Protein AF-A0A661HLG0-F1 (afdb_monomer)

Secondary structure (DSSP, 8-state):
-PPP----GGG-------HHHHHHHHHHHHTT----HHHHHHHHHHTT----HHHHHHHHHHHHHHHHH--

Foldseek 3Di:
DDDDDDDDPVVDDDDDDDVCVVCVVVVVVLLPCQDDLVNVVVVCVVVVHDDDPVRSVVVNVVSVVVSVVVD

Solvent-accessible surface area (backbone atoms only — not comparable to full-atom values): 4758 Å² total; per-residue (Å²): 137,85,90,83,84,90,78,57,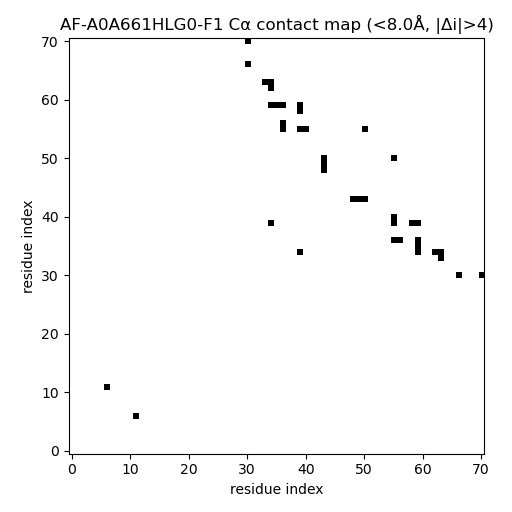75,94,76,58,86,83,78,77,88,59,65,61,85,78,42,52,75,67,59,68,56,60,82,68,64,76,76,44,67,69,58,52,53,51,50,32,58,78,66,72,49,89,78,54,73,64,56,48,54,50,53,39,53,54,50,57,50,51,56,62,72,77,107

Structure (mmCIF, N/CA/C/O backbone):
data_AF-A0A661HLG0-F1
#
_entry.id   AF-A0A661HLG0-F1
#
loop_
_atom_site.group_PDB
_atom_site.id
_atom_site.type_symbol
_atom_site.label_atom_id
_atom_site.label_alt_id
_atom_site.label_comp_id
_atom_site.label_asym_id
_atom_site.label_entity_id
_atom_site.label_seq_id
_atom_site.pdbx_PDB_ins_code
_atom_site.Cartn_x
_atom_site.Cartn_y
_atom_site.Cartn_z
_atom_site.occupancy
_atom_site.B_iso_or_equiv
_atom_site.auth_seq_id
_atom_site.auth_comp_id
_atom_site.auth_asym_id
_atom_site.auth_atom_id
_atom_site.pdbx_PDB_model_num
ATOM 1 N N . MET A 1 1 ? -12.373 -20.195 45.979 1.00 49.38 1 MET A N 1
ATOM 2 C CA . MET A 1 1 ? -13.728 -19.603 46.083 1.00 49.38 1 MET A CA 1
ATOM 3 C C . MET A 1 1 ? -13.708 -18.257 45.366 1.00 49.38 1 MET A C 1
ATOM 5 O O . MET A 1 1 ? -12.797 -17.486 45.635 1.00 49.38 1 MET A O 1
ATOM 9 N N . LYS A 1 2 ? -14.616 -17.991 44.415 1.00 61.97 2 LYS A N 1
ATOM 10 C CA . LYS A 1 2 ? -14.703 -16.687 43.723 1.00 61.97 2 LYS A CA 1
ATOM 11 C C . LYS A 1 2 ? -15.734 -15.806 44.433 1.00 61.97 2 LYS A C 1
ATOM 13 O O . LYS A 1 2 ? -16.808 -16.288 44.774 1.00 61.97 2 LYS A O 1
ATOM 18 N N . LYS A 1 3 ? -15.393 -14.539 44.666 1.00 69.75 3 LYS A N 1
ATOM 19 C CA . LYS A 1 3 ? -16.272 -13.544 45.291 1.00 69.75 3 LYS A CA 1
ATOM 20 C C . LYS A 1 3 ? -17.184 -12.971 44.202 1.00 69.75 3 LYS A C 1
ATOM 22 O O . LYS A 1 3 ? -16.676 -12.419 43.231 1.00 69.75 3 LYS A O 1
ATOM 27 N N . ILE A 1 4 ? -18.494 -13.172 44.325 1.00 81.62 4 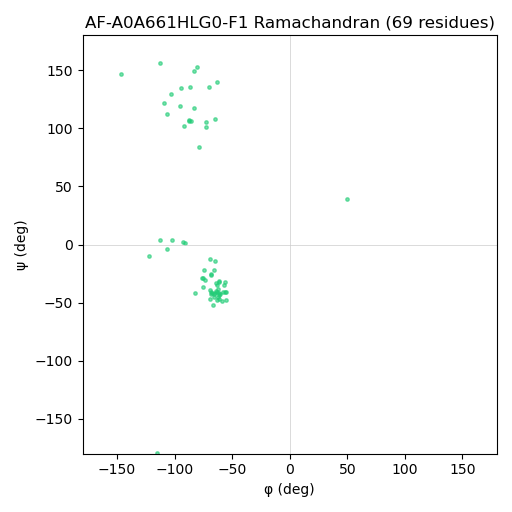ILE A N 1
ATOM 28 C CA . ILE A 1 4 ? -19.492 -12.671 43.371 1.00 81.62 4 ILE A CA 1
ATOM 29 C C . ILE A 1 4 ? -20.162 -11.452 44.002 1.00 81.62 4 ILE A C 1
ATOM 31 O O . ILE A 1 4 ? -20.600 -11.519 45.149 1.00 81.62 4 ILE A O 1
ATOM 35 N N . TYR A 1 5 ? -20.224 -10.354 43.252 1.00 79.06 5 TYR A N 1
ATOM 36 C CA . TYR A 1 5 ? -20.949 -9.143 43.619 1.00 79.06 5 TYR A CA 1
ATOM 37 C C . TYR A 1 5 ? -22.169 -9.033 42.710 1.00 79.06 5 TYR A C 1
ATOM 39 O O . TYR A 1 5 ? -22.032 -9.041 41.489 1.00 79.06 5 TYR A O 1
ATOM 47 N N . ILE A 1 6 ? -23.354 -8.983 43.312 1.00 82.94 6 ILE A N 1
ATOM 48 C CA . ILE A 1 6 ? -24.612 -8.754 42.603 1.00 82.94 6 ILE A CA 1
ATOM 49 C C . ILE A 1 6 ? -24.886 -7.256 42.698 1.00 82.94 6 ILE A C 1
ATOM 51 O O . ILE A 1 6 ? -24.990 -6.729 43.805 1.00 82.94 6 ILE A O 1
ATOM 55 N N . VAL A 1 7 ? -24.965 -6.590 41.551 1.00 84.44 7 VAL A N 1
ATOM 56 C CA . VAL A 1 7 ? -25.248 -5.152 41.437 1.00 84.44 7 VAL A CA 1
ATOM 57 C C . VAL A 1 7 ? -26.605 -4.936 40.777 1.00 84.44 7 VAL A C 1
ATOM 59 O O . VAL A 1 7 ? -27.111 -5.820 40.078 1.00 84.44 7 VAL A O 1
ATOM 62 N N . LYS A 1 8 ? -27.216 -3.779 41.037 1.00 83.19 8 LYS A N 1
ATOM 63 C CA . LYS A 1 8 ? -28.478 -3.384 40.395 1.00 83.19 8 LYS A CA 1
ATOM 64 C C . LYS A 1 8 ? -28.201 -2.832 39.001 1.00 83.19 8 LYS A C 1
ATOM 66 O O . LYS A 1 8 ? -27.151 -2.249 38.771 1.00 83.19 8 LYS A O 1
ATOM 71 N N . ASP A 1 9 ? -29.170 -2.948 38.100 1.00 78.50 9 ASP A N 1
ATOM 72 C CA . ASP A 1 9 ? -29.049 -2.450 36.719 1.00 78.50 9 ASP A CA 1
ATOM 73 C C . ASP A 1 9 ? -28.727 -0.942 36.664 1.00 78.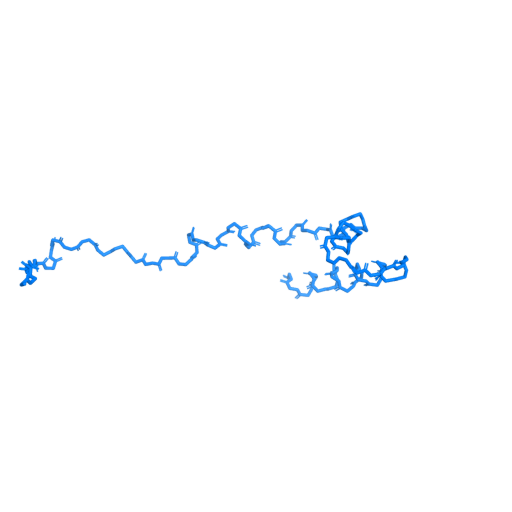50 9 ASP A C 1
ATOM 75 O O . ASP A 1 9 ? -27.912 -0.488 35.872 1.00 78.50 9 ASP A O 1
ATOM 79 N N . SER A 1 10 ? -29.260 -0.168 37.616 1.00 81.75 10 SER A N 1
ATOM 80 C CA . SER A 1 10 ? -28.971 1.263 37.783 1.00 81.75 10 SER A CA 1
ATOM 81 C C . SER A 1 10 ? -27.520 1.592 38.162 1.00 81.75 10 SER A C 1
ATOM 83 O O . SER A 1 10 ? -27.137 2.757 38.139 1.00 81.75 10 SER A O 1
ATOM 85 N N . GLU A 1 11 ? -26.739 0.598 38.584 1.00 82.38 11 GLU A N 1
ATOM 86 C CA . GLU A 1 11 ? -25.332 0.732 38.984 1.00 82.38 11 GLU A CA 1
ATOM 87 C C . GLU A 1 11 ? -24.380 0.245 37.875 1.00 82.38 11 GLU A C 1
ATOM 89 O O . GLU A 1 11 ? -23.164 0.222 38.072 1.00 82.38 11 GLU A O 1
ATOM 94 N N . VAL A 1 12 ? -24.9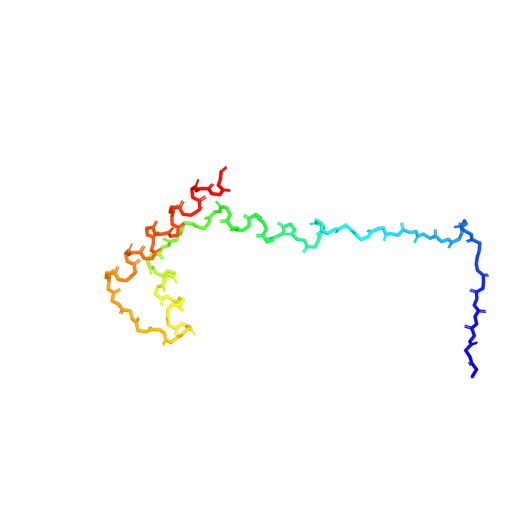18 -0.151 36.713 1.00 81.69 12 VAL A N 1
ATOM 95 C CA . VAL A 1 12 ? -24.151 -0.638 35.564 1.00 81.69 12 VAL A CA 1
ATOM 96 C C . VAL A 1 12 ? -24.142 0.421 34.465 1.00 81.69 12 VAL A C 1
ATOM 98 O O . VAL A 1 12 ? -25.152 0.696 33.826 1.00 81.69 12 VAL A O 1
ATOM 101 N N . GLU A 1 13 ? -22.969 0.990 34.202 1.00 79.69 13 GLU A N 1
ATOM 102 C CA . GLU A 1 13 ? -22.753 1.837 33.031 1.00 79.69 13 GLU A CA 1
ATOM 103 C C . GLU A 1 13 ? -22.340 0.957 31.843 1.00 79.69 13 GLU A C 1
ATOM 105 O O . GLU A 1 13 ? -21.235 0.407 31.794 1.00 79.69 13 GLU A O 1
ATOM 110 N N . VAL A 1 14 ? -23.257 0.770 30.892 1.00 78.69 14 VAL A N 1
ATOM 111 C CA . VAL A 1 14 ? -22.990 0.005 29.669 1.00 78.69 14 VAL A CA 1
ATOM 112 C C . VAL A 1 14 ? -22.366 0.936 28.637 1.00 78.69 14 VAL A C 1
ATOM 114 O O . VAL A 1 14 ? -23.061 1.741 28.024 1.00 78.69 14 VAL A O 1
ATOM 117 N N . ASN A 1 15 ? -21.062 0.787 28.408 1.00 78.12 15 ASN A N 1
ATOM 118 C CA . ASN A 1 15 ? -20.373 1.435 27.295 1.00 78.12 15 ASN A CA 1
ATOM 119 C C . ASN A 1 15 ? -20.377 0.497 26.079 1.00 78.12 15 ASN A C 1
ATOM 121 O O . ASN A 1 15 ? -19.612 -0.474 26.062 1.00 78.12 15 ASN A O 1
ATOM 125 N N . PRO A 1 16 ? -21.245 0.723 25.075 1.00 80.44 16 PRO A N 1
ATOM 126 C CA . PRO A 1 16 ? -21.285 -0.121 23.893 1.00 80.44 16 PRO A CA 1
ATOM 127 C C . PRO A 1 16 ? -19.958 -0.038 23.138 1.00 80.44 16 PRO A C 1
ATOM 129 O O . PRO A 1 16 ? -19.357 1.025 22.997 1.00 80.44 16 PRO A O 1
ATOM 132 N N . PHE A 1 17 ? -19.507 -1.182 22.632 1.00 80.44 17 PHE A N 1
ATOM 133 C CA . PHE A 1 17 ? -18.330 -1.242 21.780 1.00 80.44 17 PHE A CA 1
ATOM 134 C C . PHE A 1 17 ? -18.669 -0.653 20.404 1.00 80.44 17 PHE A C 1
ATOM 136 O O . PHE A 1 17 ? -19.300 -1.315 19.579 1.00 80.44 17 PHE A O 1
ATOM 143 N N . ILE A 1 18 ? -18.270 0.598 20.169 1.00 80.38 18 ILE A N 1
ATOM 144 C CA . ILE A 1 18 ? -18.435 1.291 18.886 1.00 80.38 18 ILE A CA 1
ATOM 145 C C . ILE A 1 18 ? -17.215 0.975 18.020 1.00 80.38 18 ILE A C 1
ATOM 147 O O . ILE A 1 18 ? -16.114 1.456 18.275 1.00 80.38 18 ILE A O 1
ATOM 151 N N . LEU A 1 19 ? -17.390 0.141 16.994 1.00 75.06 19 LEU A N 1
ATOM 152 C CA . LEU A 1 19 ? -16.298 -0.312 16.123 1.00 75.06 19 LEU A CA 1
ATOM 153 C C . LEU A 1 19 ? -15.629 0.856 15.377 1.00 75.06 19 LEU A C 1
ATOM 155 O O . LEU A 1 19 ? -14.425 0.831 15.103 1.00 75.06 19 LEU A O 1
ATOM 159 N N . GLU A 1 20 ? -16.402 1.886 15.051 1.00 72.25 20 GLU A N 1
ATOM 160 C CA . GLU A 1 20 ? -15.969 3.078 14.328 1.00 72.25 20 GLU A CA 1
ATOM 161 C C . GLU A 1 20 ? -14.909 3.873 15.103 1.00 72.25 20 GLU A C 1
ATOM 163 O O . GLU A 1 20 ? -13.959 4.368 14.490 1.00 72.25 20 GLU A O 1
ATOM 168 N N . ASP A 1 21 ? -15.001 3.913 16.436 1.00 71.12 21 ASP A N 1
ATOM 169 C CA . ASP A 1 21 ? -14.038 4.605 17.307 1.00 71.12 21 ASP A CA 1
ATOM 170 C C . ASP A 1 21 ? -12.645 3.962 17.262 1.00 71.12 21 ASP A C 1
ATOM 172 O O . ASP A 1 21 ? -11.636 4.621 17.505 1.00 71.12 21 ASP A O 1
ATOM 176 N N . PHE A 1 22 ? -12.572 2.689 16.868 1.00 73.25 22 PHE A N 1
ATOM 177 C CA . PHE A 1 22 ? -11.325 1.926 16.770 1.00 73.25 22 PHE A CA 1
ATOM 178 C C . PHE A 1 22 ? -10.864 1.695 15.323 1.00 73.25 22 PHE A C 1
ATOM 180 O O . PHE A 1 22 ? -9.795 1.124 15.095 1.00 73.25 22 PHE A O 1
ATOM 187 N N . THR A 1 23 ? -11.650 2.116 14.324 1.00 71.19 23 THR A N 1
ATOM 188 C CA . THR A 1 23 ? -11.371 1.851 12.898 1.00 71.19 23 THR A CA 1
ATOM 189 C C . THR A 1 23 ? -11.252 3.108 12.031 1.00 71.19 23 THR A C 1
ATOM 191 O O . THR A 1 23 ? -10.764 3.012 10.899 1.00 71.19 23 THR A O 1
ATOM 194 N N . ARG A 1 24 ? -11.604 4.296 12.550 1.00 58.78 24 ARG A N 1
ATOM 195 C CA . ARG A 1 24 ? -11.638 5.566 11.793 1.00 58.78 24 ARG A CA 1
ATOM 196 C C . ARG A 1 24 ? -10.320 5.927 11.098 1.00 58.78 24 ARG A C 1
ATOM 198 O O . ARG A 1 24 ? -10.332 6.326 9.931 1.00 58.78 24 ARG A O 1
ATOM 205 N N . ASP A 1 25 ? -9.186 5.705 11.761 1.00 58.66 25 ASP A N 1
ATOM 206 C CA . ASP A 1 25 ? -7.858 6.046 11.223 1.00 58.66 25 ASP A CA 1
ATOM 207 C C . ASP A 1 25 ? -7.441 5.170 10.027 1.00 58.66 25 ASP A C 1
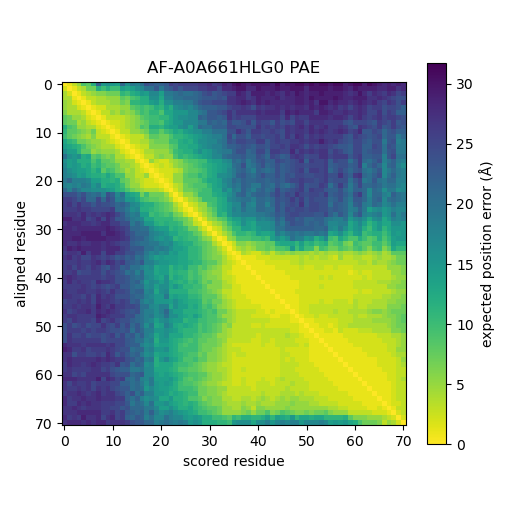ATOM 209 O O . ASP A 1 25 ? -6.700 5.604 9.134 1.00 58.66 25 ASP A O 1
ATOM 213 N N . LYS A 1 26 ? -7.964 3.939 9.940 1.00 55.31 26 LYS A N 1
ATOM 214 C CA . LYS A 1 26 ? -7.701 3.040 8.805 1.00 55.31 26 LYS A CA 1
ATOM 215 C C . LYS A 1 26 ? -8.472 3.434 7.547 1.00 55.31 26 LYS A C 1
ATOM 217 O O . LYS A 1 26 ? -7.988 3.184 6.449 1.00 55.31 26 LYS A O 1
ATOM 222 N N . ILE A 1 27 ? -9.644 4.054 7.681 1.00 53.53 27 ILE A N 1
ATOM 223 C CA . ILE A 1 27 ? -10.516 4.349 6.532 1.00 53.53 27 ILE A CA 1
ATOM 224 C C . ILE A 1 27 ? -10.068 5.632 5.817 1.00 53.53 27 ILE A C 1
ATOM 226 O O . ILE A 1 27 ? -9.991 5.671 4.588 1.00 53.53 27 ILE A O 1
ATOM 230 N N . LEU A 1 28 ? -9.694 6.673 6.568 1.00 51.97 28 LEU A N 1
ATOM 231 C CA . LEU A 1 28 ? -9.280 7.961 5.990 1.00 51.97 28 LEU A CA 1
ATOM 232 C C . LEU A 1 28 ? -7.879 7.935 5.360 1.00 51.97 28 LEU A C 1
ATOM 234 O O . LEU A 1 28 ? -7.578 8.765 4.501 1.00 51.97 28 LEU A O 1
ATOM 238 N N . SER A 1 29 ? -7.025 6.987 5.754 1.00 54.47 29 SER A N 1
ATOM 239 C CA . SER A 1 29 ? -5.669 6.866 5.211 1.00 54.47 29 SER A CA 1
ATOM 240 C C . SER A 1 29 ? -5.636 6.251 3.810 1.00 54.47 29 SER A C 1
ATOM 242 O O . SER A 1 29 ? -4.769 6.620 3.024 1.00 54.47 29 SER A O 1
ATOM 244 N N . ILE A 1 30 ? -6.594 5.386 3.454 1.00 55.19 30 ILE A N 1
ATOM 245 C CA . ILE A 1 30 ? -6.611 4.665 2.167 1.00 55.19 30 ILE A CA 1
ATOM 246 C C . ILE A 1 30 ? -7.040 5.574 1.003 1.00 55.19 30 ILE A C 1
ATOM 248 O O . ILE A 1 30 ? -6.478 5.485 -0.090 1.00 55.19 30 ILE A O 1
ATOM 252 N N . SER A 1 31 ? -7.977 6.501 1.228 1.00 52.06 31 SER A N 1
ATOM 253 C CA . SER A 1 31 ? -8.579 7.319 0.159 1.00 52.06 31 SER A CA 1
ATOM 254 C C . SER A 1 31 ? -7.630 8.344 -0.481 1.00 52.06 31 SER A C 1
ATOM 256 O O . SER A 1 31 ? -7.945 8.894 -1.537 1.00 52.06 31 SER A O 1
ATOM 258 N N . LYS A 1 32 ? -6.454 8.591 0.116 1.00 53.16 32 LYS A N 1
ATOM 259 C CA . LYS A 1 32 ? -5.457 9.565 -0.370 1.00 53.16 32 LYS A CA 1
ATOM 260 C C . LYS A 1 32 ? -4.155 8.940 -0.874 1.00 53.16 32 LYS A C 1
ATOM 262 O O . LYS A 1 32 ? -3.239 9.676 -1.252 1.00 53.16 32 LYS A O 1
ATOM 267 N N . ILE A 1 33 ? -4.037 7.610 -0.909 1.00 59.59 33 ILE A N 1
ATOM 268 C CA . ILE A 1 33 ? -2.783 6.952 -1.308 1.00 59.59 33 ILE A CA 1
ATOM 269 C C . ILE A 1 33 ? -2.656 6.963 -2.831 1.00 59.59 33 ILE A C 1
ATOM 271 O O . ILE A 1 33 ? -2.955 5.992 -3.520 1.00 59.59 33 ILE A O 1
ATOM 275 N N . LYS A 1 34 ? -2.148 8.068 -3.378 1.00 63.84 34 LYS A N 1
ATOM 276 C CA . LYS A 1 34 ? -1.631 8.080 -4.747 1.00 63.84 34 LYS A CA 1
ATOM 277 C C . LYS A 1 34 ? -0.411 7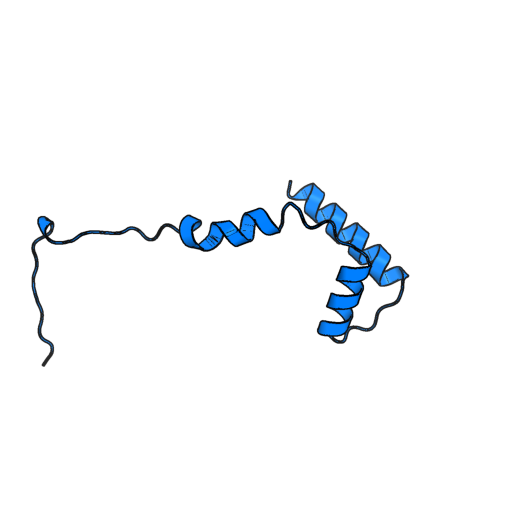.158 -4.785 1.00 63.84 34 LYS A C 1
ATOM 279 O O . LYS A 1 34 ? 0.637 7.479 -4.220 1.00 63.84 34 LYS A O 1
ATOM 284 N N . THR A 1 35 ? -0.537 5.993 -5.414 1.00 71.50 35 THR A N 1
ATOM 285 C CA . THR A 1 35 ? 0.525 4.983 -5.403 1.00 71.50 35 THR A CA 1
ATOM 286 C C . THR A 1 35 ? 1.678 5.447 -6.294 1.00 71.50 35 THR A C 1
ATOM 288 O O . THR A 1 35 ? 1.594 5.462 -7.522 1.00 71.50 35 THR A O 1
ATOM 291 N N . SER A 1 36 ? 2.779 5.895 -5.686 1.00 84.00 36 SER A N 1
ATOM 292 C CA . SER A 1 36 ? 3.980 6.288 -6.432 1.00 84.00 36 SER A CA 1
ATOM 293 C C . SER A 1 36 ? 4.836 5.065 -6.771 1.00 84.00 36 SER A C 1
ATOM 295 O O . SER A 1 36 ? 4.926 4.122 -5.983 1.00 84.00 36 SER A O 1
ATOM 297 N N . LYS A 1 37 ? 5.554 5.099 -7.904 1.00 85.19 37 LYS A N 1
ATOM 298 C CA . LYS A 1 37 ? 6.538 4.050 -8.239 1.00 85.19 37 LYS A CA 1
ATOM 299 C C . LYS A 1 37 ? 7.596 3.878 -7.138 1.00 85.19 37 LYS A C 1
ATOM 301 O O . LYS A 1 37 ? 8.048 2.768 -6.891 1.00 85.19 37 LYS A O 1
ATOM 306 N N . LYS A 1 38 ? 7.959 4.961 -6.436 1.00 87.12 38 LYS A N 1
ATOM 307 C CA . LYS A 1 38 ? 8.903 4.931 -5.305 1.00 87.12 38 LYS A CA 1
ATOM 308 C C 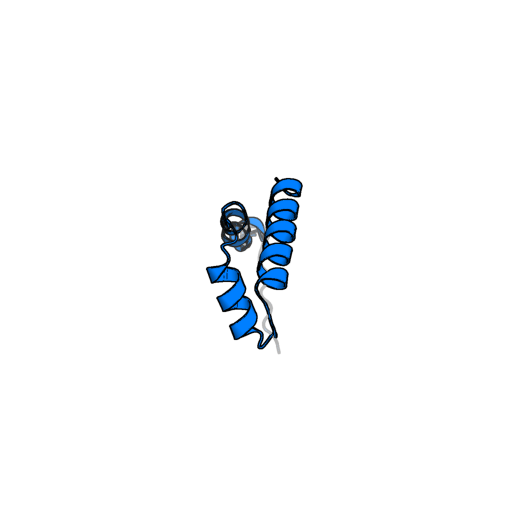. LYS A 1 38 ? 8.355 4.121 -4.123 1.00 87.12 38 LYS A C 1
ATOM 310 O O . LYS A 1 38 ? 9.102 3.345 -3.536 1.00 87.12 38 LYS A O 1
ATOM 315 N N . ALA A 1 39 ? 7.067 4.270 -3.809 1.00 86.69 39 ALA A N 1
ATOM 316 C CA . ALA A 1 39 ? 6.406 3.491 -2.763 1.00 86.69 39 ALA A CA 1
ATOM 317 C C . ALA A 1 39 ? 6.327 2.002 -3.133 1.00 86.69 39 ALA A C 1
ATOM 319 O O . ALA A 1 39 ? 6.653 1.155 -2.308 1.00 86.69 39 ALA A O 1
ATOM 320 N N . LEU A 1 40 ? 6.001 1.689 -4.391 1.00 90.62 40 LEU A N 1
ATOM 321 C CA . LEU A 1 40 ? 5.973 0.307 -4.886 1.00 90.62 40 LEU A CA 1
ATOM 322 C C . LEU A 1 40 ? 7.353 -0.357 -4.844 1.00 90.62 40 LEU A C 1
ATOM 324 O O . LEU A 1 40 ? 7.463 -1.493 -4.402 1.00 90.62 40 LEU A O 1
ATOM 328 N N . ARG A 1 41 ? 8.417 0.371 -5.207 1.00 92.69 41 ARG A N 1
ATOM 329 C CA . ARG A 1 41 ? 9.800 -0.118 -5.064 1.00 92.69 41 ARG A CA 1
ATOM 330 C C . ARG A 1 41 ? 10.160 -0.408 -3.608 1.00 92.69 41 ARG A C 1
ATOM 332 O O . ARG A 1 41 ? 10.791 -1.420 -3.333 1.00 92.69 41 ARG A O 1
ATOM 339 N N . LYS A 1 42 ? 9.783 0.479 -2.678 1.00 91.25 42 LYS A N 1
ATOM 340 C CA . LYS A 1 42 ? 10.020 0.278 -1.238 1.00 91.25 42 LYS A CA 1
ATOM 341 C C . LYS A 1 42 ? 9.304 -0.979 -0.741 1.00 91.25 42 LYS A C 1
ATOM 343 O O . LYS A 1 42 ? 9.938 -1.812 -0.112 1.00 91.25 42 LYS A O 1
ATOM 348 N N . CYS A 1 43 ? 8.036 -1.142 -1.113 1.00 90.06 43 CYS A N 1
ATOM 349 C CA . CYS A 1 43 ? 7.226 -2.304 -0.757 1.00 90.06 43 CYS A CA 1
ATOM 350 C C . CYS A 1 43 ? 7.806 -3.609 -1.325 1.00 90.06 43 CYS A C 1
ATOM 352 O O . CYS A 1 43 ? 7.963 -4.578 -0.593 1.00 90.06 43 CYS A O 1
ATOM 354 N N . ALA A 1 44 ? 8.214 -3.620 -2.597 1.00 92.62 44 ALA A N 1
ATOM 355 C CA . ALA A 1 44 ? 8.824 -4.798 -3.207 1.00 92.62 44 ALA A CA 1
ATOM 356 C C . ALA A 1 44 ? 10.138 -5.200 -2.512 1.00 92.62 44 ALA A C 1
ATOM 358 O O . ALA A 1 44 ? 10.366 -6.381 -2.282 1.00 92.62 44 ALA A O 1
ATOM 359 N N . LYS A 1 45 ? 10.959 -4.224 -2.096 1.00 93.50 45 LYS A N 1
ATOM 360 C CA . LYS A 1 45 ? 12.167 -4.484 -1.295 1.00 93.50 45 LYS A CA 1
ATOM 361 C C . LYS A 1 45 ? 11.854 -5.036 0.094 1.00 93.50 45 LYS A C 1
ATOM 363 O O . LYS A 1 45 ? 12.503 -5.980 0.516 1.00 93.50 45 LYS A O 1
ATOM 368 N N . GLU A 1 46 ? 10.878 -4.464 0.796 1.00 94.38 46 GLU A N 1
ATOM 369 C CA . GLU A 1 46 ? 10.455 -4.945 2.123 1.00 94.38 46 GLU A CA 1
ATOM 370 C C . GLU A 1 46 ? 9.923 -6.384 2.070 1.00 94.38 46 GLU A C 1
ATOM 372 O O . GLU A 1 46 ? 10.095 -7.143 3.020 1.00 94.38 46 GLU A O 1
ATOM 377 N N . LEU A 1 47 ? 9.320 -6.768 0.944 1.00 93.69 47 LEU A N 1
ATOM 378 C CA . LEU A 1 47 ? 8.782 -8.105 0.702 1.00 93.69 47 LEU A CA 1
ATOM 379 C C . LEU A 1 47 ? 9.776 -9.056 0.012 1.00 93.69 47 LEU A C 1
ATOM 381 O O . LEU A 1 47 ? 9.405 -10.189 -0.281 1.00 93.69 47 LEU A O 1
ATOM 385 N N . ASN A 1 48 ? 11.012 -8.615 -0.258 1.00 94.44 48 ASN A N 1
ATOM 386 C CA . ASN A 1 48 ? 12.018 -9.363 -1.026 1.00 94.44 48 ASN A CA 1
ATOM 387 C C . ASN A 1 48 ? 11.488 -9.914 -2.364 1.00 94.44 48 ASN A C 1
ATOM 389 O O . ASN A 1 48 ? 11.813 -11.027 -2.770 1.00 94.44 48 ASN A O 1
ATOM 393 N N . LEU A 1 49 ? 10.659 -9.129 -3.051 1.00 92.94 49 LEU A N 1
ATOM 394 C CA . LEU A 1 49 ? 10.146 -9.465 -4.373 1.00 92.94 49 LEU A CA 1
ATOM 395 C C . LEU A 1 49 ? 11.124 -8.995 -5.446 1.00 92.94 49 LEU A C 1
ATOM 397 O O . LEU A 1 49 ? 11.587 -7.852 -5.421 1.00 92.94 49 LEU A O 1
ATOM 401 N N . GLU A 1 50 ? 11.378 -9.847 -6.432 1.00 93.00 50 GLU A N 1
ATOM 402 C CA . GLU A 1 50 ? 12.018 -9.418 -7.670 1.00 93.00 50 GLU A CA 1
ATOM 403 C C . GLU A 1 50 ? 11.050 -8.548 -8.475 1.00 93.00 50 GLU A C 1
ATOM 405 O O . GLU A 1 50 ? 9.859 -8.843 -8.599 1.00 93.00 50 GLU A O 1
ATOM 410 N N . TYR A 1 51 ? 11.554 -7.436 -9.004 1.00 92.06 51 TYR A N 1
ATOM 411 C CA . TYR A 1 51 ? 10.753 -6.512 -9.791 1.00 92.06 51 TYR A CA 1
ATOM 412 C C . TYR A 1 51 ? 11.583 -5.860 -10.891 1.00 92.06 51 TYR A C 1
ATOM 414 O O . TYR A 1 51 ? 12.754 -5.528 -10.706 1.00 92.06 51 TYR A O 1
ATOM 422 N N . ASP A 1 52 ? 10.924 -5.588 -12.012 1.00 93.44 52 ASP A N 1
ATOM 423 C CA . ASP A 1 52 ? 11.413 -4.713 -13.068 1.00 93.44 52 ASP A CA 1
ATOM 424 C C . ASP A 1 52 ? 10.510 -3.467 -13.201 1.00 93.44 52 ASP A C 1
ATOM 426 O O . ASP A 1 52 ? 9.538 -3.265 -12.458 1.00 93.44 52 ASP A O 1
ATOM 430 N N . GLU A 1 53 ? 10.830 -2.578 -14.143 1.00 91.94 53 GLU A N 1
ATOM 431 C CA . GLU A 1 53 ? 10.008 -1.385 -14.384 1.00 91.94 53 GLU A CA 1
ATOM 432 C C . GLU A 1 53 ? 8.624 -1.691 -14.972 1.00 91.94 53 GLU A C 1
ATOM 434 O O . GLU A 1 53 ? 7.683 -0.908 -14.769 1.00 91.94 53 GLU A O 1
ATOM 439 N N . ALA A 1 54 ? 8.472 -2.814 -15.676 1.00 93.69 54 ALA A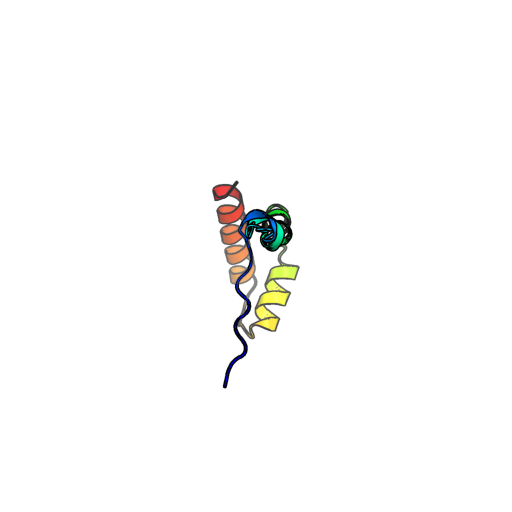 N 1
ATOM 440 C CA . ALA A 1 54 ? 7.191 -3.231 -16.228 1.00 93.69 54 ALA A CA 1
ATOM 441 C C . ALA A 1 54 ? 6.234 -3.648 -15.101 1.00 93.69 54 ALA A C 1
ATO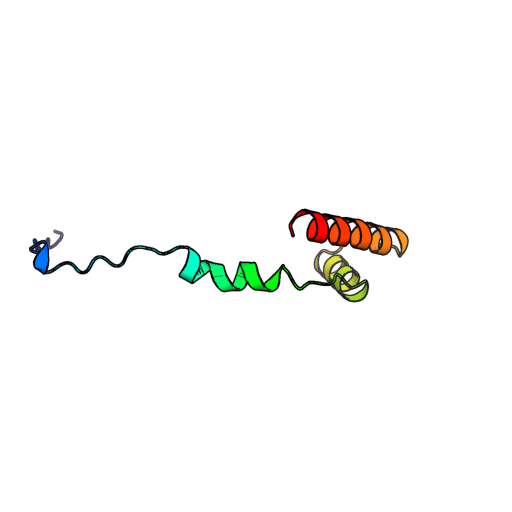M 443 O O . ALA A 1 54 ? 5.117 -3.127 -15.028 1.00 93.69 54 ALA A O 1
ATOM 444 N N . CYS A 1 55 ? 6.709 -4.466 -14.159 1.00 92.19 55 CYS A N 1
ATOM 445 C CA . CYS A 1 55 ? 6.017 -4.894 -12.946 1.00 92.19 55 CYS A CA 1
ATOM 446 C C . CYS A 1 55 ? 5.556 -3.698 -12.109 1.00 92.19 55 CYS A C 1
ATOM 448 O O . CYS A 1 55 ? 4.384 -3.608 -11.739 1.00 92.19 55 CYS A O 1
ATOM 450 N N . LEU A 1 56 ? 6.438 -2.720 -11.871 1.00 92.19 56 LEU A N 1
ATOM 451 C CA . LEU A 1 56 ? 6.083 -1.513 -11.113 1.00 92.19 56 LEU A CA 1
ATOM 452 C C . LEU A 1 56 ? 5.022 -0.665 -11.825 1.00 92.19 56 LEU A C 1
ATOM 454 O O . LEU A 1 56 ? 4.124 -0.110 -11.186 1.00 92.19 56 LEU A O 1
ATOM 458 N N . SER A 1 57 ? 5.121 -0.545 -13.149 1.00 92.56 57 SER A N 1
ATOM 459 C CA . SER A 1 57 ? 4.163 0.218 -13.957 1.00 92.56 57 SER A CA 1
ATOM 460 C C . SER A 1 57 ? 2.796 -0.463 -14.013 1.00 92.56 57 SER A C 1
ATOM 462 O O . SER A 1 57 ? 1.769 0.216 -13.934 1.00 92.56 57 SER A O 1
ATOM 464 N N . PHE A 1 58 ? 2.777 -1.792 -14.112 1.00 92.62 58 PHE A N 1
ATOM 465 C CA . PHE A 1 58 ? 1.563 -2.598 -14.092 1.00 92.62 58 PHE A CA 1
ATOM 466 C C . PHE A 1 58 ? 0.871 -2.540 -12.726 1.00 92.62 58 PHE A C 1
ATOM 468 O O . PHE A 1 58 ? -0.296 -2.153 -12.652 1.00 92.62 58 PHE A O 1
ATOM 475 N N . ALA A 1 59 ? 1.606 -2.809 -11.641 1.00 91.50 59 ALA A N 1
ATOM 476 C CA . ALA A 1 59 ? 1.077 -2.759 -10.279 1.00 91.50 59 ALA A CA 1
ATOM 477 C C . ALA A 1 59 ? 0.476 -1.384 -9.954 1.00 91.50 59 ALA A C 1
ATOM 479 O O . ALA A 1 59 ? -0.617 -1.295 -9.396 1.00 91.50 59 ALA A O 1
ATOM 480 N N . LYS A 1 60 ? 1.141 -0.302 -10.383 1.00 90.94 60 LYS A N 1
ATOM 481 C CA . LYS A 1 60 ? 0.616 1.058 -10.233 1.00 90.94 60 LYS A CA 1
ATOM 482 C C . LYS A 1 60 ? -0.737 1.234 -10.927 1.00 90.94 60 LYS A C 1
ATOM 484 O O . LYS A 1 60 ? -1.663 1.742 -10.308 1.00 90.94 60 LYS A O 1
ATOM 489 N N . LYS A 1 61 ? -0.867 0.811 -12.191 1.00 91.88 61 LYS A N 1
ATOM 490 C CA . LYS A 1 61 ? -2.136 0.912 -12.937 1.00 91.88 61 LYS A CA 1
ATOM 491 C C . LYS A 1 61 ? -3.251 0.111 -12.267 1.00 91.88 61 LYS A C 1
ATOM 493 O O . LYS A 1 61 ? -4.371 0.603 -12.180 1.00 91.88 61 LYS A O 1
ATOM 498 N N . MET A 1 62 ? -2.939 -1.095 -11.793 1.00 90.19 62 MET A N 1
ATOM 499 C CA . MET A 1 62 ? -3.903 -1.970 -11.127 1.00 90.19 62 MET A CA 1
ATOM 500 C C . MET A 1 62 ? -4.427 -1.346 -9.827 1.00 90.19 62 MET A C 1
ATOM 502 O O . MET A 1 62 ? -5.635 -1.285 -9.614 1.00 90.19 62 MET A O 1
ATOM 506 N N . LEU A 1 63 ? -3.527 -0.833 -8.984 1.00 88.75 63 LEU A N 1
ATOM 507 C CA . LEU A 1 63 ? -3.896 -0.199 -7.718 1.00 88.75 63 LEU A CA 1
ATOM 508 C C . LEU A 1 63 ? -4.637 1.123 -7.941 1.00 88.75 63 LEU A C 1
ATOM 510 O O . LEU A 1 63 ? -5.668 1.342 -7.312 1.00 88.75 63 LEU A O 1
ATOM 514 N N . ASP A 1 64 ? -4.182 1.954 -8.885 1.00 87.56 64 ASP A N 1
ATOM 515 C CA . ASP A 1 64 ? -4.880 3.187 -9.272 1.00 87.56 64 ASP A CA 1
ATOM 516 C C . ASP A 1 64 ? -6.317 2.881 -9.753 1.00 87.56 64 ASP A C 1
ATOM 518 O O . ASP A 1 64 ? -7.253 3.604 -9.413 1.00 87.56 64 ASP A O 1
ATOM 522 N N . ALA A 1 65 ? -6.514 1.806 -10.528 1.00 87.75 65 ALA A N 1
ATOM 523 C CA . ALA A 1 65 ? -7.837 1.386 -10.994 1.00 87.75 65 ALA A CA 1
ATOM 524 C C . ALA A 1 65 ? -8.729 0.879 -9.851 1.00 87.75 65 ALA A C 1
ATOM 526 O O . ALA A 1 65 ? -9.909 1.223 -9.800 1.00 87.75 65 ALA A O 1
ATOM 527 N N . GLN A 1 66 ? -8.173 0.106 -8.916 1.00 84.25 66 GLN A N 1
ATOM 528 C CA . GLN A 1 66 ? -8.928 -0.404 -7.773 1.00 84.25 66 GLN A CA 1
ATOM 529 C C . GLN A 1 66 ? -9.345 0.716 -6.818 1.00 84.25 66 GLN A C 1
ATOM 531 O O . GLN A 1 66 ? -10.487 0.744 -6.373 1.00 84.25 66 GLN A O 1
ATOM 536 N N . ILE A 1 67 ? -8.450 1.671 -6.549 1.00 81.56 67 ILE A N 1
ATOM 537 C CA . ILE A 1 67 ? -8.769 2.846 -5.728 1.00 81.56 67 ILE A CA 1
ATOM 538 C C . ILE A 1 67 ? -9.904 3.645 -6.374 1.00 81.56 67 ILE A C 1
ATOM 540 O O . ILE A 1 67 ? -10.836 4.025 -5.677 1.00 81.56 67 ILE A O 1
ATOM 544 N N . LYS A 1 68 ? -9.875 3.837 -7.701 1.00 80.88 68 LYS A N 1
ATOM 545 C CA . LYS A 1 68 ? -10.964 4.504 -8.433 1.00 80.88 68 LYS A CA 1
ATOM 546 C C . LYS A 1 68 ? -12.290 3.745 -8.392 1.00 80.88 68 LYS A C 1
ATOM 548 O O . LYS A 1 68 ? -13.328 4.382 -8.444 1.00 80.88 68 LYS A O 1
ATOM 553 N N . ARG A 1 69 ? -12.267 2.409 -8.368 1.00 78.19 69 ARG A N 1
ATOM 554 C CA . ARG A 1 69 ? -13.483 1.580 -8.315 1.00 78.19 69 ARG A CA 1
ATOM 555 C C . ARG A 1 69 ? -14.145 1.596 -6.934 1.00 78.19 69 ARG A C 1
ATOM 557 O O . ARG A 1 69 ? -15.351 1.403 -6.846 1.00 78.19 69 ARG A O 1
ATOM 564 N N . SER A 1 70 ? -13.349 1.753 -5.881 1.00 63.12 70 SER A N 1
ATOM 565 C CA . SER A 1 70 ? -13.812 1.753 -4.488 1.00 63.12 70 SER A CA 1
ATOM 566 C C . SER A 1 70 ? -14.166 3.148 -3.950 1.00 63.12 70 SER A C 1
ATOM 568 O O . SER A 1 70 ? -14.488 3.262 -2.768 1.00 63.12 70 SER A O 1
ATOM 570 N N . GLN A 1 71 ? -14.054 4.190 -4.782 1.00 56.06 71 GLN A N 1
ATOM 571 C CA . GLN A 1 71 ? -14.536 5.554 -4.529 1.00 56.06 71 GLN A CA 1
ATOM 572 C C . GLN A 1 71 ? -15.922 5.738 -5.141 1.00 56.06 71 GLN A C 1
ATOM 574 O O . GLN A 1 71 ? -16.723 6.458 -4.510 1.00 56.06 71 GLN A O 1
#

pLDDT: mean 79.17, std 13.51, range [49.38, 94.44]

Radius of gyration: 23.36 Å; Cα contacts (8 Å, |Δi|>4): 20; chains: 1; bounding box: 41×29×62 Å

Sequence (71 aa):
MKKIYIVKDSEVEVNPFILEDFTRDKILSISKIKTSKKALRKCAKELNLEYDEACLSFAKKMLDAQIKRSQ

Mean predicted aligned error: 13.89 Å